Protein AF-A0AAW1MC59-F1 (afdb_monomer)

Structure (mmCIF, N/CA/C/O backbone):
data_AF-A0AAW1MC59-F1
#
_entry.id   AF-A0AAW1MC59-F1
#
loop_
_atom_site.group_PDB
_atom_site.id
_atom_site.type_symbol
_atom_site.label_atom_id
_atom_site.label_alt_id
_atom_site.label_comp_id
_atom_site.label_asym_id
_atom_site.label_entity_id
_atom_site.label_seq_id
_atom_site.pdbx_PDB_ins_code
_atom_site.Cartn_x
_atom_site.Cartn_y
_atom_site.Cartn_z
_atom_site.occupancy
_atom_site.B_iso_or_equiv
_atom_site.auth_seq_id
_atom_site.auth_comp_id
_atom_site.auth_asym_id
_atom_site.auth_atom_id
_atom_site.pdbx_PDB_model_num
ATOM 1 N N . MET A 1 1 ? 1.257 -10.366 -11.502 1.00 80.25 1 MET A N 1
ATOM 2 C CA . MET A 1 1 ? 2.140 -9.726 -12.462 1.00 80.25 1 MET A CA 1
ATOM 3 C C . MET A 1 1 ? 1.734 -10.393 -13.725 1.00 80.25 1 MET A C 1
ATOM 5 O O . MET A 1 1 ? 1.795 -11.611 -13.798 1.00 80.25 1 MET A O 1
ATOM 9 N N . VAL A 1 2 ? 1.180 -9.598 -14.614 1.00 88.25 2 VAL A N 1
ATOM 10 C CA . VAL A 1 2 ? 0.749 -10.062 -15.917 1.00 88.25 2 VAL A CA 1
ATOM 11 C C . VAL A 1 2 ? 1.957 -9.907 -16.822 1.00 88.25 2 VAL A C 1
ATOM 13 O O . VAL A 1 2 ? 2.473 -8.796 -16.957 1.00 88.25 2 VAL A O 1
ATOM 16 N N . SER A 1 3 ? 2.462 -11.018 -17.350 1.00 90.5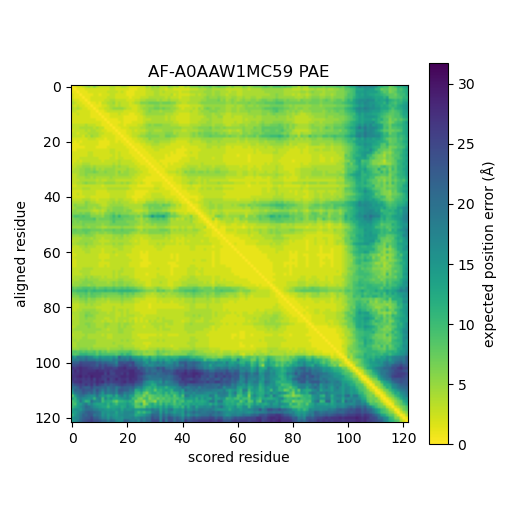6 3 SER A N 1
ATOM 17 C CA . SER A 1 3 ? 3.658 -11.022 -18.192 1.00 90.56 3 SER A CA 1
ATOM 18 C C . SER A 1 3 ? 3.458 -10.123 -19.402 1.00 90.56 3 SER A C 1
ATOM 20 O O . SER A 1 3 ? 2.443 -10.201 -20.089 1.00 90.56 3 SER A O 1
ATOM 22 N N . TYR A 1 4 ? 4.434 -9.257 -19.661 1.00 92.44 4 TYR A N 1
ATOM 23 C CA . TYR A 1 4 ? 4.409 -8.377 -20.821 1.00 92.44 4 TYR A CA 1
ATOM 24 C C . TYR A 1 4 ? 5.833 -8.021 -21.235 1.00 92.44 4 TYR A C 1
ATOM 26 O O . TYR A 1 4 ? 6.606 -7.480 -20.442 1.00 92.44 4 TYR A O 1
ATOM 34 N N . PHE A 1 5 ? 6.177 -8.308 -22.490 1.00 91.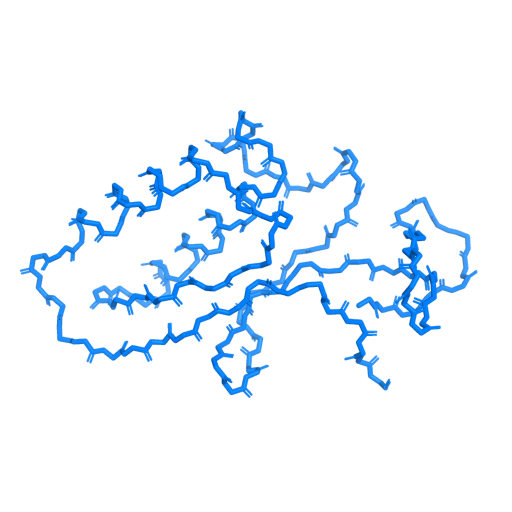62 5 PHE A N 1
ATOM 35 C CA . PHE A 1 5 ? 7.535 -8.136 -23.016 1.00 91.62 5 PHE A CA 1
ATOM 36 C C . PHE A 1 5 ? 7.680 -6.935 -23.957 1.00 91.62 5 PHE A C 1
ATOM 38 O O . PHE A 1 5 ? 8.802 -6.537 -24.267 1.00 91.62 5 PHE A O 1
ATOM 45 N N . GLY A 1 6 ? 6.571 -6.299 -24.346 1.00 94.38 6 GLY A N 1
ATOM 46 C CA . GLY A 1 6 ? 6.581 -5.117 -25.205 1.00 94.38 6 GLY A CA 1
ATOM 47 C C . GLY A 1 6 ? 7.201 -3.876 -24.550 1.00 94.38 6 GLY A C 1
ATOM 48 O O . GLY A 1 6 ? 7.612 -3.868 -23.380 1.00 94.38 6 GLY A O 1
ATOM 49 N N . ARG A 1 7 ? 7.287 -2.794 -25.326 1.00 93.00 7 ARG A N 1
ATOM 50 C CA . ARG A 1 7 ? 7.841 -1.504 -24.891 1.00 93.00 7 ARG A CA 1
ATOM 51 C C . ARG A 1 7 ? 6.713 -0.609 -24.380 1.00 93.00 7 ARG A C 1
ATOM 53 O O . ARG A 1 7 ? 6.002 -0.005 -25.168 1.00 93.00 7 ARG A O 1
ATOM 60 N N . HIS A 1 8 ? 6.539 -0.558 -23.061 1.00 90.50 8 HIS A N 1
ATOM 61 C CA . HIS A 1 8 ? 5.586 0.340 -22.406 1.00 90.50 8 HIS A CA 1
ATOM 62 C C . HIS A 1 8 ? 6.156 0.855 -21.080 1.00 90.50 8 HIS A C 1
ATOM 64 O O . HIS A 1 8 ? 6.782 0.083 -20.352 1.00 90.50 8 HIS A O 1
ATOM 70 N N . GLY A 1 9 ? 5.915 2.130 -20.753 1.00 87.81 9 GLY A N 1
ATOM 71 C CA . GLY A 1 9 ? 6.504 2.806 -19.588 1.00 87.81 9 GLY A CA 1
ATOM 72 C C . GLY A 1 9 ? 6.060 2.241 -18.235 1.00 87.81 9 GLY A C 1
ATOM 73 O O . GLY A 1 9 ? 6.879 2.072 -17.342 1.00 87.81 9 GLY A O 1
ATOM 74 N N . CYS A 1 10 ? 4.791 1.844 -18.092 1.00 87.69 10 CYS A N 1
ATOM 75 C CA . CYS A 1 10 ? 4.296 1.256 -16.836 1.00 87.69 10 CYS A CA 1
ATOM 76 C C . CYS A 1 10 ? 4.761 -0.194 -16.585 1.00 87.69 10 CYS A C 1
ATOM 78 O O . CYS A 1 10 ? 4.415 -0.771 -15.552 1.00 87.69 10 CYS A O 1
ATOM 80 N N . LYS A 1 11 ? 5.518 -0.811 -17.507 1.00 90.75 11 LYS A N 1
ATOM 81 C CA . LYS A 1 11 ? 6.066 -2.160 -17.312 1.00 90.75 11 LYS A CA 1
ATOM 82 C C . LYS A 1 11 ? 7.047 -2.145 -16.141 1.00 90.75 11 LYS A C 1
ATOM 84 O O . LYS A 1 11 ? 7.966 -1.338 -16.102 1.00 90.75 11 LYS A O 1
ATOM 89 N N . GLN A 1 12 ? 6.880 -3.080 -15.217 1.00 90.88 12 GLN A N 1
ATOM 90 C CA . GLN A 1 12 ? 7.714 -3.203 -14.030 1.00 90.88 12 GLN A CA 1
ATOM 91 C C . GLN A 1 12 ? 8.718 -4.338 -14.182 1.00 90.88 12 GLN A C 1
ATOM 93 O O . GLN A 1 12 ? 8.401 -5.385 -14.752 1.00 90.88 12 GLN A O 1
ATOM 98 N N . PHE A 1 13 ? 9.905 -4.140 -13.611 1.00 91.12 13 PHE A N 1
ATOM 99 C CA . PHE A 1 13 ? 10.856 -5.209 -13.339 1.00 91.12 13 PHE A CA 1
ATOM 100 C C . PHE A 1 13 ? 10.811 -5.559 -11.850 1.00 91.12 13 PHE A C 1
ATOM 102 O O . PHE A 1 13 ? 10.982 -4.680 -11.007 1.00 91.12 13 PHE A O 1
ATOM 109 N N . ILE A 1 14 ? 10.584 -6.829 -11.508 1.00 88.69 14 ILE A N 1
ATOM 110 C CA . ILE A 1 14 ? 10.650 -7.299 -10.118 1.00 88.69 14 ILE A CA 1
ATOM 111 C C . ILE A 1 14 ? 11.631 -8.463 -10.035 1.00 88.69 14 ILE A C 1
ATOM 113 O O . ILE A 1 14 ? 11.413 -9.534 -10.606 1.00 88.69 14 ILE A O 1
ATOM 117 N N . HIS A 1 15 ? 12.709 -8.244 -9.287 1.00 87.75 15 HIS A N 1
ATOM 118 C CA . HIS A 1 15 ? 13.689 -9.274 -8.977 1.00 87.75 15 HIS A CA 1
ATOM 119 C C . HIS A 1 15 ? 13.039 -10.427 -8.185 1.00 87.75 15 HIS A C 1
ATOM 121 O O . HIS A 1 15 ? 12.085 -10.213 -7.436 1.00 87.75 15 HIS A O 1
ATOM 127 N N . ASN A 1 16 ? 13.534 -11.656 -8.360 1.00 87.19 16 ASN A N 1
ATOM 128 C CA . ASN A 1 16 ? 13.019 -12.874 -7.709 1.00 87.19 16 ASN A CA 1
ATOM 129 C C . ASN A 1 16 ? 11.565 -13.267 -8.039 1.00 87.19 16 ASN A C 1
ATOM 131 O O . ASN A 1 16 ? 10.935 -14.014 -7.291 1.00 87.19 16 ASN A O 1
ATOM 135 N N . LYS A 1 17 ? 11.013 -12.807 -9.169 1.00 85.00 17 LYS A N 1
ATOM 136 C CA . LYS A 1 17 ? 9.771 -13.359 -9.736 1.00 85.00 17 LYS A CA 1
ATOM 137 C C . LYS A 1 17 ? 10.076 -14.303 -10.909 1.00 85.00 17 LYS A C 1
ATOM 139 O O . LYS A 1 17 ? 11.001 -13.997 -11.664 1.00 85.00 17 LYS A O 1
ATOM 144 N N . PRO A 1 18 ? 9.301 -15.397 -11.100 1.00 87.81 18 PRO A N 1
ATOM 145 C CA . PRO A 1 18 ? 9.467 -16.297 -12.249 1.00 87.81 18 PRO A CA 1
ATOM 146 C C . PRO A 1 18 ? 9.442 -15.533 -13.578 1.00 87.81 18 PRO A C 1
ATOM 148 O O . PRO A 1 18 ? 10.375 -15.617 -14.370 1.00 87.81 18 PRO A O 1
ATOM 151 N N . ASN A 1 19 ? 8.432 -14.673 -13.742 1.00 85.56 19 ASN A N 1
ATOM 152 C CA . ASN A 1 19 ? 8.377 -13.667 -14.795 1.00 85.56 19 ASN A CA 1
ATOM 153 C C . ASN A 1 19 ? 8.834 -12.326 -14.218 1.00 85.56 19 ASN A C 1
ATOM 155 O O . ASN A 1 19 ? 8.149 -11.737 -13.381 1.00 85.56 19 ASN A O 1
ATOM 159 N N . ARG A 1 20 ? 10.017 -11.862 -14.638 1.00 90.69 20 ARG A N 1
ATOM 160 C CA . ARG A 1 20 ? 10.636 -10.644 -14.087 1.00 90.69 20 ARG A CA 1
ATOM 161 C C . ARG A 1 20 ? 10.080 -9.348 -14.668 1.00 90.69 20 ARG A C 1
ATOM 163 O O . ARG A 1 20 ? 10.221 -8.318 -14.020 1.00 90.69 20 ARG A O 1
ATOM 170 N N . TYR A 1 21 ? 9.469 -9.392 -15.852 1.00 92.12 21 TYR A N 1
ATOM 171 C CA . TYR A 1 21 ? 8.925 -8.226 -16.550 1.00 92.12 21 TYR A CA 1
ATOM 172 C C . TYR A 1 21 ? 7.421 -8.365 -16.772 1.00 92.12 21 TYR A C 1
ATOM 174 O O . TYR A 1 21 ? 6.950 -9.389 -17.271 1.00 92.12 21 TYR A O 1
ATOM 182 N N . GLY A 1 22 ? 6.672 -7.313 -16.453 1.00 92.69 22 GLY A N 1
ATOM 183 C CA . GLY A 1 22 ? 5.240 -7.285 -16.717 1.00 92.69 22 GLY A CA 1
ATOM 184 C C . GLY A 1 22 ? 4.510 -6.153 -16.013 1.00 92.69 22 GLY A C 1
ATOM 185 O O . GLY A 1 22 ? 5.120 -5.270 -15.410 1.00 92.69 22 GLY A O 1
ATOM 186 N N . TYR A 1 23 ? 3.184 -6.192 -16.065 1.00 91.19 23 TYR A N 1
ATOM 187 C CA . TYR A 1 23 ? 2.332 -5.270 -15.322 1.00 91.19 23 TYR A CA 1
ATOM 188 C C . TYR A 1 23 ? 2.106 -5.787 -13.908 1.00 91.19 23 TYR A C 1
ATOM 190 O O . TYR A 1 23 ? 1.689 -6.931 -13.691 1.00 91.19 23 TYR A O 1
ATOM 198 N N . LYS A 1 24 ? 2.396 -4.944 -12.920 1.00 89.06 24 LYS A N 1
ATOM 199 C CA . LYS A 1 24 ? 2.120 -5.240 -11.516 1.00 89.06 24 LYS A CA 1
ATOM 200 C C . LYS A 1 24 ? 0.695 -4.793 -11.196 1.00 89.06 24 LYS A C 1
ATOM 202 O O . LYS A 1 24 ? 0.313 -3.677 -11.516 1.00 89.06 24 LYS A O 1
ATOM 207 N N . LEU A 1 25 ? -0.055 -5.674 -10.544 1.00 89.00 25 LEU A N 1
ATOM 208 C CA . LEU A 1 25 ? -1.393 -5.400 -10.032 1.00 89.00 25 LEU A CA 1
ATOM 209 C C . LEU A 1 25 ? -1.355 -5.591 -8.519 1.00 89.00 25 LEU A C 1
ATOM 211 O O . LEU A 1 25 ? -0.791 -6.589 -8.046 1.00 89.00 25 LEU A O 1
ATOM 215 N N . TRP A 1 26 ? -1.943 -4.661 -7.779 1.00 89.56 26 TRP A N 1
ATOM 216 C CA . TRP A 1 26 ? -2.410 -4.945 -6.432 1.00 89.56 26 TRP A CA 1
ATOM 217 C C . TRP A 1 26 ? -3.789 -5.564 -6.516 1.00 89.56 26 TRP A C 1
ATOM 219 O O . TRP A 1 26 ? -4.585 -5.235 -7.391 1.00 89.56 26 TRP A O 1
ATOM 229 N N . VAL A 1 27 ? -4.035 -6.526 -5.639 1.00 89.06 27 VAL A N 1
ATOM 230 C CA . VAL A 1 27 ? -5.231 -7.353 -5.702 1.00 89.06 27 VAL A CA 1
ATOM 231 C C . VAL A 1 27 ? -5.760 -7.524 -4.299 1.00 89.06 27 VAL A C 1
ATOM 233 O O . VAL A 1 27 ? -5.035 -8.022 -3.441 1.00 89.06 27 VAL A O 1
ATOM 236 N N . GLY A 1 28 ? -7.018 -7.147 -4.107 1.00 90.94 28 GLY A N 1
ATOM 237 C CA . GLY A 1 28 ? -7.835 -7.521 -2.968 1.00 90.94 28 GLY A CA 1
ATOM 238 C C . GLY A 1 28 ? -8.587 -8.805 -3.301 1.00 90.94 28 GLY A C 1
ATOM 239 O O . GLY A 1 28 ? -9.233 -8.924 -4.345 1.00 90.94 28 GLY A O 1
ATOM 240 N N . SER A 1 29 ? -8.448 -9.806 -2.442 1.00 87.56 29 SER A N 1
ATOM 241 C CA . SER A 1 29 ? -9.125 -11.094 -2.608 1.00 87.56 29 SER A CA 1
ATOM 242 C C . SER A 1 29 ? -9.568 -11.641 -1.270 1.00 87.56 29 SER A C 1
ATOM 244 O O . SER A 1 29 ? -9.004 -11.256 -0.248 1.00 87.56 29 SER A O 1
ATOM 246 N N . ASN A 1 30 ? -10.566 -12.521 -1.266 1.00 86.31 30 ASN A N 1
ATOM 247 C CA . ASN A 1 30 ? -10.967 -13.251 -0.066 1.00 86.31 30 ASN A CA 1
ATOM 248 C C . ASN A 1 30 ? -10.051 -14.467 0.193 1.00 86.31 30 ASN A C 1
ATOM 250 O O . ASN A 1 30 ? -9.178 -14.802 -0.609 1.00 86.31 30 ASN A O 1
ATOM 254 N N . ARG A 1 31 ? -10.288 -15.175 1.302 1.00 83.44 31 ARG A N 1
ATOM 255 C CA . ARG A 1 31 ? -9.503 -16.351 1.717 1.00 83.44 31 ARG A CA 1
ATOM 256 C C . ARG A 1 31 ? -9.427 -17.465 0.675 1.00 83.44 31 ARG A C 1
ATOM 258 O O . ARG A 1 31 ? -8.430 -18.174 0.633 1.00 83.44 31 ARG A O 1
ATOM 265 N N . VAL A 1 32 ? -10.478 -17.639 -0.127 1.00 85.56 32 VAL A N 1
ATOM 266 C CA . VAL A 1 32 ? -10.544 -18.683 -1.165 1.00 85.56 32 VAL A CA 1
ATOM 267 C C . VAL A 1 32 ? -9.939 -18.225 -2.496 1.00 85.56 32 VAL A C 1
ATOM 269 O O . VAL A 1 32 ? -9.975 -18.964 -3.471 1.00 85.56 32 VAL A O 1
ATOM 272 N N . GLY A 1 33 ? -9.365 -17.018 -2.546 1.00 79.81 33 GLY A N 1
ATOM 273 C CA . GLY A 1 33 ? -8.694 -16.476 -3.725 1.00 79.81 33 GLY A CA 1
ATOM 274 C C . GLY A 1 33 ? -9.611 -15.741 -4.703 1.00 79.81 33 GLY A C 1
ATOM 275 O O . GLY A 1 33 ? -9.134 -15.306 -5.748 1.00 79.81 33 GLY A O 1
ATOM 276 N N . TYR A 1 34 ? -10.895 -15.546 -4.378 1.00 86.19 34 TYR A N 1
ATOM 277 C CA . TYR A 1 34 ? -11.797 -14.757 -5.217 1.00 86.19 34 TYR A CA 1
ATOM 278 C C . TYR A 1 34 ? -11.400 -13.282 -5.167 1.00 86.19 34 TYR A C 1
ATOM 280 O O . TYR A 1 34 ? -11.431 -12.655 -4.103 1.00 86.19 34 TYR A O 1
ATOM 288 N N . ILE A 1 35 ? -11.033 -12.739 -6.326 1.00 87.62 35 ILE A N 1
ATOM 289 C CA . ILE A 1 35 ? -10.626 -11.346 -6.491 1.00 87.62 35 ILE A CA 1
ATOM 290 C C . ILE A 1 35 ? -11.873 -10.464 -6.493 1.00 87.62 35 ILE A C 1
ATOM 292 O O . ILE A 1 35 ? -12.775 -10.641 -7.308 1.00 87.62 35 ILE A O 1
ATOM 296 N N . ASN A 1 36 ? -11.927 -9.500 -5.581 1.00 87.75 36 ASN A N 1
ATOM 297 C CA . ASN A 1 36 ? -13.046 -8.566 -5.449 1.00 87.75 36 ASN A CA 1
ATOM 298 C C . ASN A 1 36 ? -12.629 -7.095 -5.603 1.00 87.75 36 ASN A C 1
ATOM 300 O O . ASN A 1 36 ? -13.510 -6.231 -5.595 1.00 87.75 36 ASN A O 1
ATOM 304 N N . TRP A 1 37 ? -11.329 -6.831 -5.747 1.00 90.38 37 TRP A N 1
ATOM 305 C CA . TRP A 1 37 ? -10.746 -5.521 -6.012 1.00 90.38 37 TRP A CA 1
ATOM 306 C C . TRP A 1 37 ? -9.377 -5.673 -6.686 1.00 90.38 37 TRP A C 1
ATOM 308 O O . TRP A 1 37 ? -8.632 -6.610 -6.387 1.00 90.38 37 TRP A O 1
ATOM 318 N N . LEU A 1 38 ? -9.037 -4.761 -7.592 1.00 89.44 38 LEU A N 1
ATOM 319 C CA . LEU A 1 38 ? -7.743 -4.724 -8.268 1.00 89.44 38 LEU A CA 1
ATOM 320 C C . LEU A 1 38 ? -7.365 -3.280 -8.588 1.00 89.44 38 LEU A C 1
ATOM 322 O O . LEU A 1 38 ? -8.237 -2.498 -8.951 1.00 89.44 38 LEU A O 1
ATOM 326 N N . GLU A 1 39 ? -6.076 -2.970 -8.505 1.00 88.75 39 GLU A N 1
ATOM 327 C CA . GLU A 1 39 ? -5.530 -1.658 -8.857 1.00 88.75 39 GLU A CA 1
ATOM 328 C C . GLU A 1 39 ? -4.184 -1.831 -9.589 1.00 88.75 39 GLU A C 1
ATOM 330 O O . GLU A 1 39 ? -3.252 -2.448 -9.044 1.00 88.75 39 GLU A O 1
ATOM 335 N N . PRO A 1 40 ? -4.062 -1.370 -10.848 1.00 89.69 40 PRO A N 1
ATOM 336 C CA . PRO A 1 40 ? -2.800 -1.382 -11.575 1.00 89.69 40 PRO A CA 1
ATOM 337 C C . PRO A 1 40 ? -1.737 -0.474 -10.950 1.00 89.69 40 PRO A C 1
ATOM 339 O O . PRO A 1 40 ? -1.921 0.721 -10.770 1.00 89.69 40 PRO A O 1
ATOM 342 N N . TYR A 1 41 ? -0.543 -1.018 -10.719 1.00 88.88 41 TYR A N 1
ATOM 343 C CA . TYR 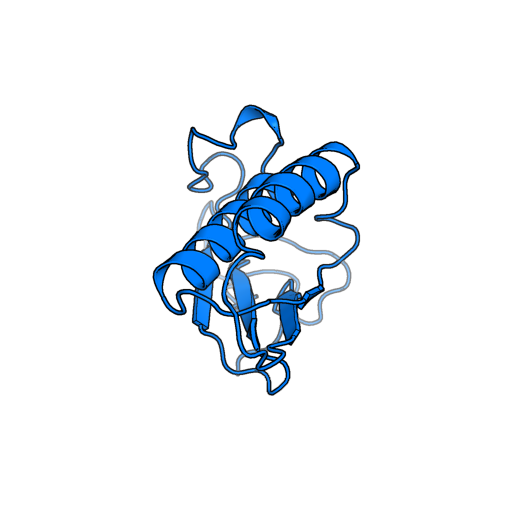A 1 41 ? 0.582 -0.195 -10.287 1.00 88.88 41 TYR A CA 1
ATOM 344 C C . TYR A 1 41 ? 1.235 0.498 -11.485 1.00 88.88 41 TYR A C 1
ATOM 346 O O . TYR A 1 41 ? 1.772 -0.168 -12.376 1.00 88.88 41 TYR A O 1
ATOM 354 N N . GLN A 1 42 ? 1.249 1.831 -11.470 1.00 89.06 42 GLN A N 1
ATOM 355 C CA . GLN A 1 42 ? 1.780 2.667 -12.553 1.00 89.06 42 GLN A CA 1
ATOM 356 C C . GLN A 1 42 ? 3.005 3.494 -12.127 1.00 89.06 42 GLN A C 1
ATOM 358 O O . GLN A 1 42 ? 3.358 4.471 -12.782 1.00 89.06 42 GLN A O 1
ATOM 363 N N . GLY A 1 43 ? 3.694 3.102 -11.050 1.00 85.00 43 GLY A N 1
ATOM 364 C CA . GLY A 1 43 ? 4.839 3.860 -10.539 1.00 85.00 43 GLY A CA 1
ATOM 365 C C . GLY A 1 43 ? 4.385 5.136 -9.831 1.00 85.00 43 GLY A C 1
ATOM 366 O O . GLY A 1 43 ? 3.495 5.078 -8.983 1.00 85.00 43 GLY A O 1
ATOM 367 N N . SER A 1 44 ? 4.983 6.275 -10.178 1.00 82.50 44 SER A N 1
ATOM 368 C CA . SER A 1 44 ? 4.604 7.595 -9.649 1.00 82.50 44 SER A CA 1
ATOM 369 C C . SER A 1 44 ? 3.214 8.052 -10.092 1.00 82.50 44 SER A C 1
ATOM 371 O O . SER A 1 44 ? 2.593 8.844 -9.399 1.00 82.50 44 SER A O 1
ATOM 373 N N . SER A 1 45 ? 2.715 7.535 -11.215 1.00 86.25 45 SER A N 1
ATOM 374 C CA . SER A 1 45 ? 1.376 7.829 -11.741 1.00 86.25 45 SER A CA 1
ATOM 375 C C . SER A 1 45 ? 0.325 6.825 -11.278 1.00 86.25 45 SER A C 1
ATOM 377 O O . SER A 1 45 ? -0.725 6.719 -11.902 1.00 86.25 45 SER A O 1
ATOM 379 N N . THR A 1 46 ? 0.619 6.032 -10.244 1.00 85.31 46 THR A N 1
ATOM 380 C CA . THR A 1 46 ? -0.392 5.139 -9.672 1.00 85.31 46 THR A CA 1
ATOM 381 C C . THR A 1 46 ? -1.554 5.986 -9.177 1.00 85.31 46 THR A C 1
ATOM 383 O O . THR A 1 46 ? -1.332 6.950 -8.446 1.00 85.31 46 THR A O 1
ATOM 386 N N . ASN A 1 47 ? -2.769 5.620 -9.580 1.00 85.62 47 ASN A N 1
ATOM 387 C CA . ASN A 1 47 ? -3.975 6.259 -9.094 1.00 85.62 47 ASN A CA 1
ATOM 388 C C . ASN A 1 47 ? -4.119 5.972 -7.596 1.00 85.62 47 ASN A C 1
ATOM 390 O O . ASN A 1 47 ? -4.402 4.847 -7.196 1.00 85.62 47 ASN A O 1
ATOM 394 N N . ILE A 1 48 ? -3.821 6.979 -6.783 1.00 80.75 48 ILE A N 1
ATOM 395 C CA . ILE A 1 48 ? -3.898 6.921 -5.330 1.00 80.75 48 ILE A CA 1
ATOM 396 C C . ILE A 1 48 ? -4.916 7.968 -4.914 1.00 80.75 48 ILE A C 1
ATOM 398 O O . ILE A 1 48 ? -4.850 9.115 -5.353 1.00 80.75 48 ILE A O 1
ATOM 402 N N . SER A 1 49 ? -5.833 7.581 -4.041 1.00 83.25 49 SER A N 1
ATOM 403 C CA . SER A 1 49 ? -6.785 8.474 -3.409 1.00 83.25 49 SER A CA 1
ATOM 404 C C . SER A 1 49 ? -6.046 9.622 -2.735 1.00 83.25 49 SER A C 1
ATOM 406 O O . SER A 1 49 ? -5.207 9.411 -1.854 1.00 83.25 49 SER A O 1
ATOM 408 N N . GLU A 1 50 ? -6.408 10.852 -3.100 1.00 86.94 50 GLU A N 1
ATOM 409 C CA . GLU A 1 50 ? -5.880 12.068 -2.474 1.00 86.94 50 GLU A CA 1
ATOM 410 C C . GLU A 1 50 ? -6.043 12.036 -0.949 1.00 86.94 50 GLU A C 1
ATOM 412 O O . GLU A 1 50 ? -5.179 12.528 -0.227 1.00 86.94 50 GLU A O 1
ATOM 417 N N . THR A 1 51 ? -7.093 11.360 -0.460 1.00 89.69 51 THR A N 1
ATOM 418 C CA . THR A 1 51 ? -7.387 11.178 0.971 1.00 89.69 51 THR A CA 1
ATOM 419 C C . THR A 1 51 ? -6.281 10.447 1.738 1.00 89.69 51 THR A C 1
ATOM 421 O O . THR A 1 51 ? -6.184 10.623 2.949 1.00 89.69 51 THR A O 1
ATOM 424 N N . TYR A 1 52 ? -5.485 9.610 1.067 1.00 90.19 52 TYR A N 1
ATOM 425 C CA . TYR A 1 52 ? -4.449 8.772 1.688 1.00 90.19 52 TYR A CA 1
ATOM 426 C C . TYR A 1 52 ? -3.052 9.023 1.113 1.00 90.19 52 TYR A C 1
ATOM 428 O O . TYR A 1 52 ? -2.118 8.262 1.378 1.00 90.19 52 TYR A O 1
ATOM 436 N N . SER A 1 53 ? -2.914 10.063 0.290 1.00 85.94 53 SER A N 1
ATOM 437 C CA . SER A 1 53 ? -1.677 10.396 -0.418 1.00 85.94 53 SER A CA 1
ATOM 438 C C . SER A 1 53 ? -0.495 10.655 0.528 1.00 85.94 53 SER A C 1
ATOM 440 O O . SER A 1 53 ? 0.646 10.332 0.193 1.00 85.94 53 SER A O 1
ATOM 442 N N . ASP A 1 54 ? -0.771 11.146 1.736 1.00 90.88 54 ASP A N 1
ATOM 443 C CA . ASP A 1 54 ? 0.183 11.440 2.807 1.00 90.88 54 ASP A CA 1
ATOM 444 C C . ASP A 1 54 ? 0.807 10.186 3.443 1.00 90.88 54 ASP A C 1
ATOM 446 O O . ASP A 1 54 ? 1.947 10.220 3.904 1.00 90.88 54 ASP A O 1
ATOM 450 N N . LEU A 1 55 ? 0.100 9.053 3.420 1.00 89.50 55 LEU A N 1
ATOM 451 C CA . LEU A 1 55 ? 0.554 7.786 4.010 1.00 89.50 55 LEU A CA 1
ATOM 452 C C . LEU A 1 55 ? 1.432 6.961 3.057 1.00 89.50 55 LEU A C 1
ATOM 454 O O . LEU A 1 55 ? 1.961 5.904 3.422 1.00 89.50 55 LEU A O 1
ATOM 458 N N . GLY A 1 56 ? 1.587 7.440 1.825 1.00 88.81 56 GLY A N 1
ATOM 459 C CA . GLY A 1 56 ? 2.308 6.765 0.766 1.00 88.81 56 GLY A CA 1
ATOM 460 C C . GLY A 1 56 ? 1.514 5.636 0.110 1.00 88.81 56 GLY A C 1
ATOM 461 O O . GLY A 1 56 ? 0.490 5.145 0.587 1.00 88.81 56 GLY A O 1
ATOM 462 N N . VAL A 1 57 ? 2.046 5.195 -1.028 1.00 87.62 57 VAL A N 1
ATOM 463 C CA . VAL A 1 57 ? 1.365 4.297 -1.965 1.00 87.62 57 VAL A CA 1
ATOM 464 C C . VAL A 1 57 ? 0.893 2.989 -1.317 1.00 87.62 57 VAL A C 1
ATOM 466 O O . VAL A 1 57 ? -0.215 2.533 -1.571 1.00 87.62 57 VAL A O 1
ATOM 469 N N . GLY A 1 58 ? 1.731 2.362 -0.486 1.00 85.88 58 GLY A N 1
ATOM 470 C CA . GLY A 1 58 ? 1.401 1.075 0.130 1.00 85.88 58 GLY A CA 1
ATOM 471 C C . GLY A 1 58 ? 0.194 1.162 1.066 1.00 85.88 58 GLY A C 1
ATOM 472 O O . GLY A 1 58 ? -0.733 0.364 0.949 1.00 85.88 58 GLY A O 1
ATOM 473 N N . ALA A 1 59 ? 0.186 2.149 1.960 1.00 90.00 59 ALA A N 1
ATOM 474 C CA . ALA A 1 59 ? -0.896 2.334 2.919 1.00 90.00 59 ALA A CA 1
ATOM 475 C C . ALA A 1 59 ? -2.201 2.754 2.230 1.00 90.00 59 ALA A C 1
ATOM 477 O O . ALA A 1 59 ? -3.261 2.208 2.540 1.00 90.00 59 ALA A O 1
ATOM 478 N N . ALA A 1 60 ? -2.118 3.658 1.252 1.00 91.38 60 ALA A N 1
ATOM 479 C CA . ALA A 1 60 ? -3.285 4.149 0.531 1.00 91.38 60 ALA A CA 1
ATOM 480 C C . ALA A 1 60 ? -4.071 3.030 -0.168 1.00 91.38 60 ALA A C 1
ATOM 482 O O . ALA A 1 60 ? -5.285 2.939 -0.020 1.00 91.38 60 ALA A O 1
ATOM 483 N N . VAL A 1 61 ? -3.367 2.106 -0.822 1.00 90.31 61 VAL A N 1
ATOM 484 C CA . VAL A 1 61 ? -3.943 0.919 -1.482 1.00 90.31 61 VAL A CA 1
ATOM 485 C C . VAL A 1 61 ? -4.720 0.042 -0.504 1.00 90.31 61 VAL A C 1
ATOM 487 O O . VAL A 1 61 ? -5.796 -0.461 -0.826 1.00 90.31 61 VAL A O 1
ATOM 490 N N . VAL A 1 62 ? -4.187 -0.159 0.705 1.00 91.56 62 VAL A N 1
ATOM 491 C CA . VAL A 1 62 ? -4.869 -0.955 1.735 1.00 91.56 62 VAL A CA 1
ATOM 492 C C . VAL A 1 62 ? -6.125 -0.238 2.229 1.00 91.56 62 VAL A C 1
ATOM 494 O O . VAL A 1 62 ? -7.163 -0.880 2.399 1.00 91.56 62 VAL A O 1
ATOM 497 N N . LEU A 1 63 ? -6.052 1.077 2.439 1.00 92.31 63 LEU A N 1
ATOM 498 C CA . LEU A 1 63 ? -7.175 1.878 2.926 1.00 92.31 63 LEU A CA 1
ATOM 499 C C . L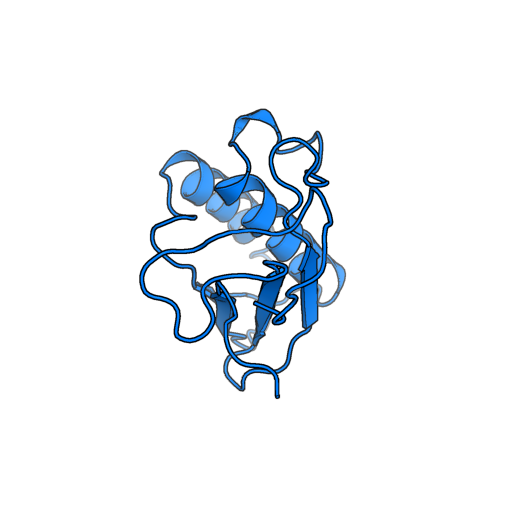EU A 1 63 ? -8.293 2.012 1.886 1.00 92.31 63 LEU A C 1
ATOM 501 O O . LEU A 1 63 ? -9.460 1.837 2.233 1.00 92.31 63 LEU A O 1
ATOM 505 N N . GLU A 1 64 ? -7.961 2.210 0.613 1.00 91.69 64 GLU A N 1
ATOM 506 C CA . GLU A 1 64 ? -8.930 2.186 -0.488 1.00 91.69 64 GLU A CA 1
ATOM 507 C C . GLU A 1 64 ? -9.632 0.839 -0.599 1.00 91.69 64 GLU A C 1
ATOM 509 O O . GLU A 1 64 ? -10.853 0.756 -0.766 1.00 91.69 64 GLU A O 1
ATOM 514 N N . TYR A 1 65 ? -8.875 -0.247 -0.470 1.00 91.25 65 TYR A N 1
ATOM 515 C CA . TYR A 1 65 ? -9.482 -1.560 -0.471 1.00 91.25 65 TYR A CA 1
ATOM 516 C C . TYR A 1 65 ? -10.402 -1.750 0.744 1.00 91.25 65 TYR A C 1
ATOM 518 O O . TYR A 1 65 ? -11.524 -2.245 0.602 1.00 91.25 65 TYR A O 1
ATOM 526 N N . ALA A 1 66 ? -9.990 -1.286 1.927 1.00 91.00 66 ALA A N 1
ATOM 527 C CA . ALA A 1 66 ? -10.834 -1.286 3.116 1.00 91.00 66 ALA A CA 1
ATOM 528 C C . ALA A 1 66 ? -12.125 -0.474 2.904 1.00 91.00 66 ALA A C 1
ATOM 530 O O . ALA A 1 66 ? -13.194 -0.921 3.326 1.00 91.00 66 ALA A O 1
ATOM 531 N N . ASP A 1 67 ? -12.067 0.660 2.199 1.00 90.81 67 ASP A N 1
ATOM 532 C CA . ASP A 1 67 ? -13.243 1.434 1.786 1.00 90.81 67 ASP A CA 1
ATOM 533 C C . ASP A 1 67 ? -14.180 0.639 0.883 1.00 90.81 67 ASP A C 1
ATOM 535 O O . ASP A 1 67 ? -15.397 0.646 1.088 1.00 90.81 67 ASP A O 1
ATOM 539 N N . VAL A 1 68 ? -13.631 -0.072 -0.102 1.00 90.75 68 VAL A N 1
ATOM 540 C CA . VAL A 1 68 ? -14.408 -0.938 -0.996 1.00 90.75 68 VAL A CA 1
ATOM 541 C C . VAL A 1 68 ? -15.128 -2.029 -0.213 1.00 90.75 68 VAL A C 1
ATOM 543 O O . VAL A 1 68 ? -16.334 -2.210 -0.411 1.00 90.75 68 VAL A O 1
ATOM 546 N N . LEU A 1 69 ? -14.439 -2.703 0.714 1.00 89.19 69 LEU A N 1
ATOM 547 C CA . LEU A 1 69 ? -15.061 -3.705 1.583 1.00 89.19 69 LEU A CA 1
ATOM 548 C C . LEU A 1 69 ? -16.194 -3.087 2.407 1.00 89.19 69 LEU A C 1
ATOM 550 O O . LEU A 1 69 ? -17.320 -3.586 2.423 1.00 89.19 69 LEU A O 1
ATOM 554 N N . CYS A 1 70 ? -15.899 -1.953 3.037 1.00 87.44 70 CYS A N 1
ATOM 555 C CA . CYS A 1 70 ? -16.802 -1.222 3.909 1.00 87.44 70 CYS A CA 1
ATOM 556 C C . CYS A 1 70 ? -18.067 -0.715 3.207 1.00 87.44 70 CYS A C 1
ATOM 558 O O . CYS A 1 70 ? -19.117 -0.630 3.850 1.00 87.44 70 CYS A O 1
ATOM 560 N N . ARG A 1 71 ? -17.959 -0.342 1.928 1.00 88.50 71 ARG A N 1
ATOM 561 C CA . ARG A 1 71 ? -19.066 0.138 1.094 1.00 88.50 71 ARG A CA 1
ATOM 562 C C . ARG A 1 71 ? -19.918 -1.012 0.574 1.00 88.50 71 ARG A C 1
ATOM 564 O O . ARG A 1 71 ? -21.142 -0.916 0.589 1.00 88.50 71 ARG A O 1
ATOM 571 N N . ARG A 1 72 ? -19.274 -2.089 0.113 1.00 89.06 72 ARG A N 1
ATOM 572 C CA . ARG A 1 72 ? -19.952 -3.220 -0.534 1.00 89.06 72 ARG A CA 1
ATOM 573 C C . ARG A 1 72 ? -20.646 -4.145 0.462 1.00 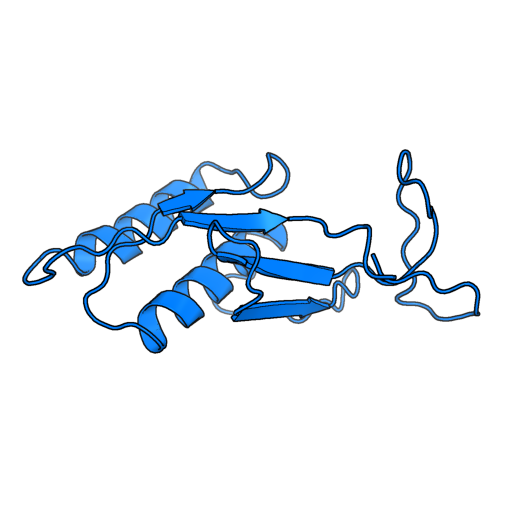89.06 72 ARG A C 1
ATOM 575 O O . ARG A 1 72 ? -21.706 -4.681 0.160 1.00 89.06 72 ARG A O 1
ATOM 582 N N . TRP A 1 73 ? -20.068 -4.312 1.644 1.00 86.62 73 TRP A N 1
ATOM 583 C CA . TRP A 1 73 ? -20.570 -5.204 2.684 1.00 86.62 73 TRP A CA 1
ATOM 584 C C . TRP A 1 73 ? -20.685 -4.438 3.997 1.00 86.62 73 TRP A C 1
ATOM 586 O O . TRP A 1 73 ? -19.831 -4.499 4.885 1.00 86.62 73 TRP A O 1
ATOM 596 N N . GLN A 1 74 ? -21.766 -3.674 4.089 1.00 81.31 74 GLN A N 1
ATOM 597 C CA . GLN A 1 74 ? -22.083 -2.880 5.267 1.00 81.31 74 GLN A CA 1
ATOM 598 C C . GLN A 1 74 ? -22.297 -3.796 6.481 1.00 81.31 74 GLN A C 1
ATOM 600 O O . GLN A 1 74 ? -22.788 -4.918 6.350 1.00 81.31 74 GLN A O 1
ATOM 605 N N . ASN A 1 75 ? -21.919 -3.318 7.669 1.00 76.69 75 ASN A N 1
ATOM 606 C CA . ASN A 1 75 ? -22.078 -4.037 8.941 1.00 76.69 75 ASN A CA 1
ATOM 607 C C . ASN A 1 75 ? -21.385 -5.412 8.994 1.00 76.69 75 ASN A C 1
ATOM 609 O O . ASN A 1 75 ? -21.806 -6.296 9.740 1.00 76.69 75 ASN A O 1
ATOM 613 N N . LYS A 1 76 ? -20.323 -5.614 8.207 1.00 79.81 76 LYS A N 1
ATOM 614 C CA . LYS A 1 76 ? -19.449 -6.787 8.304 1.00 79.81 76 LYS A CA 1
ATOM 615 C C . LYS A 1 76 ? -18.098 -6.411 8.893 1.00 79.81 76 LYS A C 1
ATOM 617 O O . LYS A 1 76 ? -17.595 -5.310 8.677 1.00 79.81 76 LYS A O 1
ATOM 622 N N . LYS A 1 77 ? -17.535 -7.354 9.648 1.00 78.94 77 LYS A N 1
ATOM 623 C CA . LYS A 1 77 ? -16.184 -7.271 10.202 1.00 78.94 77 LYS A CA 1
ATOM 624 C C . LYS A 1 77 ? -15.219 -7.953 9.238 1.00 78.94 77 LYS A C 1
ATOM 626 O O . LYS A 1 77 ? -15.529 -9.014 8.694 1.00 78.94 77 LYS A O 1
ATOM 631 N N . PHE A 1 78 ? -14.065 -7.336 9.024 1.00 82.12 78 PHE A N 1
ATOM 632 C CA . PHE A 1 78 ? -13.048 -7.836 8.106 1.00 82.12 78 PHE A CA 1
ATOM 633 C C . PHE A 1 78 ? -11.730 -8.004 8.834 1.00 82.12 78 PHE A C 1
ATOM 635 O O . PHE A 1 78 ? -11.323 -7.128 9.589 1.00 82.12 78 PHE A O 1
ATOM 642 N N . HIS A 1 79 ? -11.041 -9.099 8.531 1.00 83.00 79 HIS A N 1
ATOM 643 C CA . HIS A 1 79 ? -9.639 -9.262 8.882 1.00 83.00 79 HIS A CA 1
ATOM 644 C C . HIS A 1 79 ? -8.814 -9.046 7.618 1.00 83.00 79 HIS A C 1
ATOM 646 O O . HIS A 1 79 ? -8.935 -9.793 6.640 1.00 83.00 79 HIS A O 1
ATOM 652 N N . LEU A 1 80 ? -8.010 -7.986 7.624 1.00 86.62 80 LEU A N 1
ATOM 653 C CA . LEU A 1 80 ? -7.108 -7.659 6.530 1.00 86.62 80 LEU A CA 1
ATOM 654 C C . LEU A 1 80 ? -5.737 -8.270 6.797 1.00 86.62 80 LEU A C 1
ATOM 656 O O . LEU A 1 80 ? -5.167 -8.098 7.868 1.00 86.62 80 LEU A O 1
ATOM 660 N N . PHE A 1 81 ? -5.212 -8.958 5.792 1.00 86.50 81 PHE A N 1
ATOM 661 C CA . PHE A 1 81 ? -3.868 -9.508 5.772 1.00 86.50 81 PHE A CA 1
ATOM 662 C C . PHE A 1 81 ? -3.133 -8.887 4.590 1.00 86.50 81 PHE A C 1
ATOM 664 O O . PHE A 1 81 ? -3.653 -8.810 3.477 1.00 86.50 81 PHE A O 1
ATOM 671 N N . PHE A 1 82 ? -1.911 -8.439 4.799 1.00 86.94 82 PHE A N 1
ATOM 672 C CA . PHE A 1 82 ? -1.102 -7.843 3.746 1.00 86.94 82 PHE A CA 1
ATOM 673 C C . PHE A 1 82 ? 0.372 -8.105 4.030 1.00 86.94 82 PHE A C 1
ATOM 675 O O . PHE A 1 82 ? 0.750 -8.453 5.148 1.00 86.94 82 PHE A O 1
ATOM 682 N N . ASP A 1 83 ? 1.186 -8.042 2.980 1.00 85.38 83 ASP A N 1
ATOM 683 C CA . ASP A 1 83 ? 2.623 -8.260 3.103 1.00 85.38 83 ASP A CA 1
ATOM 684 C C . ASP A 1 83 ? 3.319 -7.078 3.810 1.00 85.38 83 ASP A C 1
ATOM 686 O O . ASP A 1 83 ? 2.763 -5.986 3.951 1.00 85.38 83 ASP A O 1
ATOM 690 N N . ASN A 1 84 ? 4.574 -7.291 4.210 1.00 85.81 84 ASN A N 1
ATOM 691 C CA . ASN A 1 84 ? 5.374 -6.277 4.897 1.00 85.81 84 ASN A CA 1
ATOM 692 C C . ASN A 1 84 ? 5.599 -4.994 4.075 1.00 85.81 84 ASN A C 1
ATOM 694 O O . ASN A 1 84 ? 5.956 -3.981 4.661 1.00 85.81 84 ASN A O 1
ATOM 698 N N . LEU A 1 85 ? 5.417 -5.003 2.744 1.00 83.44 85 LEU A N 1
ATOM 699 C CA . LEU A 1 85 ? 5.517 -3.780 1.932 1.00 83.44 85 LEU A CA 1
ATOM 700 C C . LEU A 1 85 ? 4.434 -2.774 2.319 1.00 83.44 85 LEU A C 1
ATOM 702 O O . LEU A 1 85 ? 4.647 -1.573 2.182 1.00 83.44 85 LEU A O 1
ATOM 706 N N . PHE A 1 86 ? 3.263 -3.265 2.713 1.00 84.38 86 PHE A N 1
ATOM 707 C CA . PHE A 1 86 ? 2.119 -2.420 3.022 1.00 84.38 86 PHE A CA 1
ATOM 708 C C . PHE A 1 86 ? 2.078 -2.017 4.498 1.00 84.38 86 PHE A C 1
ATOM 710 O O . PHE A 1 86 ? 1.385 -1.069 4.840 1.00 84.38 86 PHE A O 1
ATOM 717 N N . THR A 1 87 ? 2.806 -2.709 5.374 1.00 85.25 87 THR A N 1
ATOM 718 C CA . THR A 1 87 ? 2.694 -2.530 6.825 1.00 85.25 87 THR A CA 1
ATOM 719 C C . THR A 1 87 ? 3.457 -1.303 7.324 1.00 85.25 87 THR A C 1
ATOM 721 O O . THR A 1 87 ? 4.672 -1.204 7.167 1.00 85.25 87 THR A O 1
ATOM 724 N N . SER A 1 88 ? 2.752 -0.401 8.008 1.00 89.81 88 SER A N 1
ATOM 725 C CA . SER A 1 88 ? 3.323 0.730 8.749 1.00 89.81 88 SER A CA 1
ATOM 726 C C . SER A 1 88 ? 2.464 1.051 9.979 1.00 89.81 88 SER A C 1
ATOM 728 O O . SER A 1 88 ? 1.284 0.704 10.010 1.00 89.81 88 SER A O 1
ATOM 730 N N . VAL A 1 89 ? 3.032 1.711 10.995 1.00 93.25 89 VAL A N 1
ATOM 731 C CA . VAL A 1 89 ? 2.275 2.113 12.201 1.00 93.25 89 VAL A CA 1
ATOM 732 C C . VAL A 1 89 ? 1.094 3.039 11.858 1.00 93.25 89 VAL A C 1
ATOM 734 O O . VAL A 1 89 ? -0.024 2.692 12.245 1.00 93.25 89 VAL A O 1
ATOM 737 N N . PRO A 1 90 ? 1.265 4.108 11.047 1.00 93.38 90 PRO A N 1
ATOM 738 C CA . PRO A 1 90 ? 0.15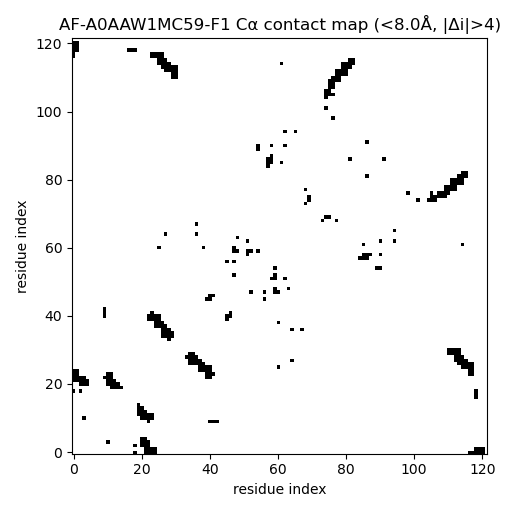2 4.993 10.683 1.00 93.38 90 PRO A CA 1
ATOM 739 C C . PRO A 1 90 ? -0.996 4.273 9.964 1.00 93.38 90 PRO A C 1
ATOM 741 O O . PRO A 1 90 ? -2.166 4.596 10.161 1.00 93.38 90 PRO A O 1
ATOM 744 N N . LEU A 1 91 ? -0.686 3.256 9.148 1.00 91.25 91 LEU A N 1
ATOM 745 C CA . LEU A 1 91 ? -1.715 2.447 8.494 1.00 91.25 91 LEU A CA 1
ATOM 746 C C . LEU A 1 91 ? -2.576 1.699 9.520 1.00 91.25 91 LEU A C 1
ATOM 748 O O . LEU A 1 91 ? -3.799 1.652 9.380 1.00 91.25 91 LEU A O 1
ATOM 752 N N . ILE A 1 92 ? -1.950 1.093 10.530 1.00 91.38 92 ILE A N 1
ATOM 753 C CA . ILE A 1 92 ? -2.664 0.309 11.545 1.00 91.38 92 ILE A CA 1
ATOM 754 C C . ILE A 1 92 ? -3.566 1.208 12.392 1.00 91.38 92 ILE A C 1
ATOM 756 O O . ILE A 1 92 ? -4.717 0.843 12.629 1.00 91.38 92 ILE A O 1
ATOM 760 N N . GLU A 1 93 ? -3.089 2.390 12.786 1.00 92.06 93 GLU A N 1
ATOM 761 C CA . GLU A 1 93 ? -3.896 3.385 13.504 1.00 92.06 93 GLU A CA 1
ATOM 762 C C . GLU A 1 93 ? -5.137 3.767 12.691 1.00 92.06 93 GLU A C 1
ATOM 764 O O . GLU A 1 93 ? -6.268 3.648 13.171 1.00 92.06 93 GLU A O 1
ATOM 769 N N . ARG A 1 94 ? -4.943 4.097 11.409 1.00 90.25 94 ARG A N 1
ATOM 770 C CA . ARG A 1 94 ? -6.035 4.496 10.518 1.00 90.25 94 ARG A CA 1
ATOM 771 C C . ARG A 1 94 ? -7.049 3.380 10.284 1.00 90.25 94 ARG A C 1
ATOM 773 O O . ARG A 1 94 ? -8.251 3.637 10.248 1.00 90.25 94 ARG A O 1
ATOM 780 N N . LEU A 1 95 ? -6.588 2.138 10.129 1.00 89.25 95 LEU A N 1
ATOM 781 C CA . LEU A 1 95 ? -7.463 0.971 10.004 1.00 89.25 95 LEU A CA 1
ATOM 782 C C . LEU A 1 95 ? -8.255 0.717 11.290 1.00 89.25 95 LEU A C 1
ATOM 784 O O . LEU A 1 95 ? -9.446 0.412 11.210 1.00 89.25 95 LEU A O 1
ATOM 788 N N . SER A 1 96 ? -7.615 0.874 12.451 1.00 86.69 96 SER A N 1
ATOM 789 C CA . SER A 1 96 ? -8.253 0.700 13.755 1.00 86.69 96 SER A CA 1
ATOM 790 C C . SER A 1 96 ? -9.420 1.670 13.923 1.00 86.69 96 SER A C 1
ATOM 792 O O . SER A 1 96 ? -10.550 1.224 14.098 1.00 86.69 96 SER A O 1
ATOM 794 N N . GLU A 1 97 ? -9.208 2.976 13.728 1.00 84.94 97 GLU A N 1
ATOM 795 C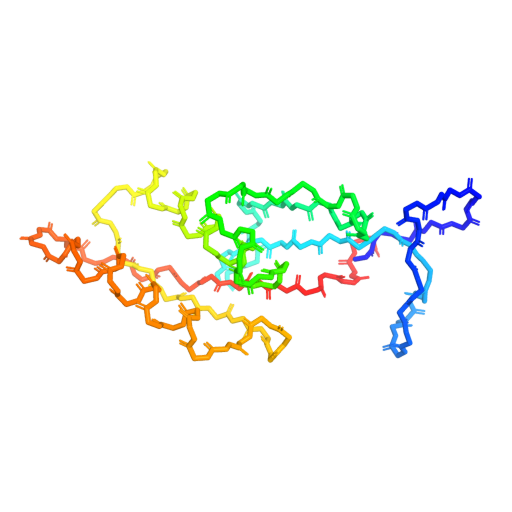 CA . GLU A 1 97 ? -10.271 3.998 13.786 1.00 84.94 97 GLU A CA 1
ATOM 796 C C . GLU A 1 97 ? -11.468 3.655 12.881 1.00 84.94 97 GLU A C 1
ATOM 798 O O . GLU A 1 97 ? -12.646 3.761 13.252 1.00 84.94 97 GLU A O 1
ATOM 803 N N . LYS A 1 98 ? -11.161 3.204 11.663 1.00 78.62 98 LYS A N 1
ATOM 804 C CA . LYS A 1 98 ? -12.153 2.896 10.632 1.00 78.62 98 LYS A CA 1
ATOM 805 C C . LYS A 1 98 ? -12.982 1.659 10.954 1.00 78.62 98 LYS A C 1
ATOM 807 O O . LYS A 1 98 ? -14.156 1.601 10.590 1.00 78.62 98 LYS A O 1
ATOM 812 N N . MET A 1 99 ? -12.378 0.667 11.602 1.00 70.88 99 MET A N 1
ATOM 813 C CA . MET A 1 99 ? -13.047 -0.581 11.958 1.00 70.88 99 MET A CA 1
ATOM 814 C C . MET A 1 99 ? -13.751 -0.507 13.318 1.00 70.88 99 MET A C 1
ATOM 816 O O . MET A 1 99 ? -14.842 -1.061 13.447 1.00 70.88 99 MET A O 1
ATOM 820 N N . LEU A 1 100 ? -13.208 0.241 14.287 1.00 59.03 100 LEU A N 1
ATOM 821 C CA . LEU A 1 100 ? -13.805 0.441 15.615 1.00 59.03 100 LEU A CA 1
ATOM 822 C C . LEU A 1 100 ? -15.095 1.274 15.550 1.00 59.03 100 LEU A C 1
ATOM 824 O O . LEU A 1 100 ? -16.092 0.957 16.194 1.00 59.03 100 LEU A O 1
ATOM 828 N N . SER A 1 101 ? -15.132 2.299 14.689 1.00 56.72 101 SER A N 1
ATOM 829 C CA . SER A 1 101 ? -16.326 3.140 14.479 1.00 56.72 101 SER A CA 1
ATOM 830 C C . SER A 1 101 ? -17.570 2.372 13.994 1.00 56.72 101 SER A C 1
ATOM 832 O O . SER A 1 101 ? -18.680 2.902 14.036 1.00 56.72 101 SER A O 1
ATOM 834 N N . ARG A 1 102 ? -17.419 1.113 13.563 1.00 56.97 102 ARG A N 1
ATOM 835 C CA . ARG A 1 102 ? -18.487 0.277 12.994 1.00 56.97 102 ARG A CA 1
ATOM 836 C C . ARG A 1 102 ? -18.979 -0.837 13.929 1.00 56.97 102 ARG A C 1
ATOM 838 O O . ARG A 1 102 ? -19.799 -1.654 13.514 1.00 56.97 102 ARG A O 1
ATOM 845 N N . GLU A 1 103 ? -18.532 -0.873 15.186 1.00 51.19 103 GLU A N 1
ATOM 846 C CA . GLU A 1 103 ? -18.805 -1.977 16.123 1.00 51.19 103 GLU A CA 1
ATOM 847 C C . GLU A 1 103 ? -20.255 -2.114 16.611 1.00 51.19 103 GLU A C 1
ATOM 849 O O . GLU A 1 103 ? -20.615 -3.175 17.117 1.00 51.19 103 GLU A O 1
ATOM 854 N N . LYS A 1 104 ? -21.122 -1.110 16.446 1.00 46.72 104 LYS A N 1
ATOM 855 C CA . LYS A 1 104 ? -22.370 -1.069 17.224 1.00 46.72 104 LYS A CA 1
ATOM 856 C C . LYS A 1 104 ? -23.454 -2.100 16.854 1.00 46.72 104 LYS A C 1
ATOM 858 O O . LYS A 1 104 ? -24.350 -2.243 17.666 1.00 46.72 104 LYS A O 1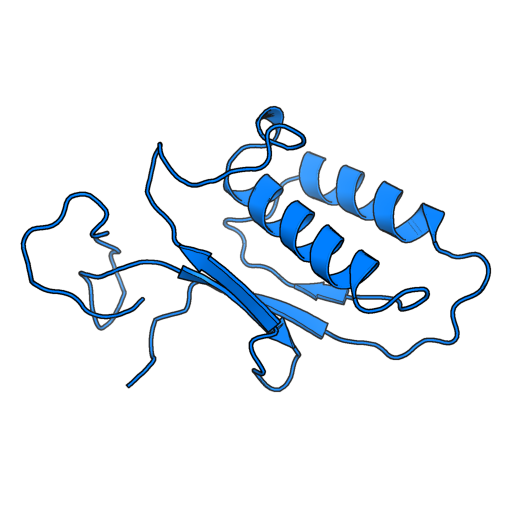
ATOM 863 N N . ASN A 1 105 ? -23.409 -2.819 15.716 1.00 42.09 105 ASN A N 1
ATOM 864 C CA . ASN A 1 105 ? -24.526 -3.708 15.293 1.00 42.09 105 ASN A CA 1
ATOM 865 C C . ASN A 1 105 ? -24.182 -4.907 14.359 1.00 42.09 105 ASN A C 1
ATOM 867 O O . ASN A 1 105 ? -25.047 -5.398 13.633 1.00 42.09 105 ASN A O 1
ATOM 871 N N . ALA A 1 106 ? -22.943 -5.407 14.308 1.00 45.12 106 ALA A N 1
ATOM 872 C CA . ALA A 1 106 ? -22.547 -6.404 13.294 1.00 45.12 106 ALA A CA 1
ATOM 873 C C . ALA A 1 106 ? -22.566 -7.871 13.788 1.00 45.12 106 ALA A C 1
ATOM 875 O O . ALA A 1 106 ? -21.682 -8.281 14.540 1.00 45.12 106 ALA A O 1
ATOM 876 N N . VAL A 1 107 ? -23.497 -8.693 13.276 1.00 34.56 107 VAL A N 1
ATOM 877 C CA . VAL A 1 107 ? -23.430 -10.172 13.331 1.00 34.56 107 VAL A CA 1
ATOM 878 C C . VAL A 1 107 ? -22.365 -10.657 12.331 1.00 34.56 107 VAL A C 1
ATOM 880 O O . VAL A 1 107 ? -22.497 -10.485 11.109 1.00 34.56 107 VAL A O 1
ATOM 883 N N . GLY A 1 108 ? -21.263 -11.188 12.868 1.00 34.34 108 GLY A N 1
ATOM 884 C CA . GLY A 1 108 ? -20.000 -11.406 12.161 1.00 34.34 108 GLY A CA 1
ATOM 885 C C . GLY A 1 108 ? -20.014 -12.576 11.176 1.00 34.34 108 GLY A C 1
ATOM 886 O O . GLY A 1 108 ? -20.342 -13.701 11.529 1.00 34.34 108 GLY A O 1
ATOM 887 N N . VAL A 1 109 ? -19.599 -12.304 9.938 1.00 32.47 109 VAL A N 1
ATOM 888 C CA . VAL A 1 109 ? -19.035 -13.305 9.024 1.00 32.47 109 VAL A CA 1
ATOM 889 C C . VAL A 1 109 ? -17.619 -12.829 8.750 1.00 32.47 109 VAL A C 1
ATOM 891 O O . VAL A 1 109 ? -17.441 -11.735 8.214 1.00 32.47 109 VAL A O 1
ATOM 894 N N . GLU A 1 110 ? -16.627 -13.609 9.165 1.00 41.03 110 GLU A N 1
ATOM 895 C CA . GLU A 1 110 ? -15.218 -13.273 8.987 1.00 41.03 110 GLU A CA 1
ATOM 896 C C . GLU A 1 110 ? -14.802 -13.526 7.540 1.00 41.03 110 GLU A C 1
ATOM 898 O O . GLU A 1 110 ? -14.687 -14.665 7.082 1.00 41.03 110 GLU A O 1
ATOM 903 N N . LEU A 1 111 ? -14.553 -12.449 6.802 1.00 40.06 111 LEU A N 1
ATOM 904 C CA . LEU A 1 111 ? -13.894 -12.537 5.508 1.00 40.06 111 LEU A CA 1
ATOM 905 C C . LEU A 1 111 ? -1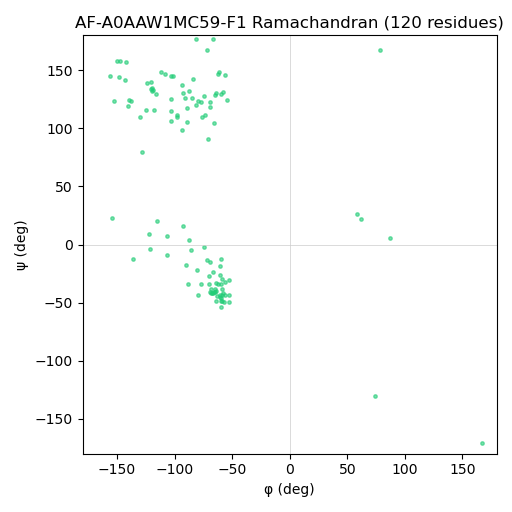2.442 -12.090 5.670 1.00 40.06 111 LEU A C 1
ATOM 907 O O . LEU A 1 111 ? -12.143 -10.904 5.829 1.00 40.06 111 LEU A O 1
ATOM 911 N N . VAL A 1 112 ? -11.545 -13.076 5.635 1.00 47.84 112 VAL A N 1
ATOM 912 C CA . VAL A 1 112 ? -10.099 -12.873 5.520 1.00 47.84 112 VAL A CA 1
ATOM 913 C C . VAL A 1 112 ? -9.818 -12.356 4.118 1.00 47.84 112 VAL A C 1
ATOM 915 O O . VAL A 1 112 ? -10.172 -13.029 3.146 1.00 47.84 112 VAL A O 1
ATOM 918 N N . HIS A 1 113 ? -9.192 -11.185 4.008 1.00 53.75 113 HIS A N 1
ATOM 919 C CA . HIS A 1 113 ? -8.784 -10.650 2.718 1.00 53.75 113 HIS A CA 1
ATOM 920 C C . HIS A 1 113 ? -7.285 -10.414 2.636 1.00 53.75 113 HIS A C 1
ATOM 922 O O . HIS A 1 113 ? -6.687 -9.943 3.599 1.00 53.75 113 HIS A O 1
ATOM 928 N N . THR A 1 114 ? -6.685 -10.722 1.484 1.00 55.00 114 THR A N 1
ATOM 929 C CA . THR A 1 114 ? -5.253 -10.509 1.264 1.00 55.00 114 THR A CA 1
ATOM 930 C C . THR A 1 114 ? -4.979 -9.487 0.175 1.00 55.00 114 THR A C 1
ATOM 932 O O . THR A 1 114 ? -5.483 -9.648 -0.937 1.00 55.00 114 THR A O 1
ATOM 935 N N . VAL A 1 115 ? -4.121 -8.505 0.475 1.00 55.19 115 VAL A N 1
ATOM 936 C CA . VAL A 1 115 ? -3.453 -7.682 -0.541 1.00 55.19 115 VAL A CA 1
ATOM 937 C C . VAL A 1 115 ? -2.150 -8.371 -0.928 1.00 55.19 115 VAL A C 1
ATOM 939 O O . VAL A 1 115 ? -1.193 -8.399 -0.155 1.00 55.19 115 VAL A O 1
ATOM 942 N N . LYS A 1 116 ? -2.116 -8.993 -2.112 1.00 55.00 116 LYS A N 1
ATOM 943 C CA . LYS A 1 116 ? -0.915 -9.680 -2.618 1.00 55.00 116 LYS A CA 1
ATOM 944 C C . LYS A 1 116 ? -0.335 -8.963 -3.823 1.00 55.00 116 LYS A C 1
ATOM 946 O O . LYS A 1 116 ? -1.053 -8.491 -4.703 1.00 55.00 116 LYS A O 1
ATOM 951 N N . ARG A 1 117 ? 0.992 -9.040 -3.953 1.00 54.12 117 ARG A N 1
ATOM 952 C CA . ARG A 1 117 ? 1.653 -8.951 -5.259 1.00 54.12 117 ARG A CA 1
ATOM 953 C C . ARG A 1 117 ? 1.347 -10.234 -6.030 1.00 54.12 117 ARG A C 1
ATOM 955 O O . ARG A 1 117 ? 2.084 -11.216 -5.907 1.00 54.12 117 ARG A O 1
ATOM 962 N N . TYR A 1 118 ? 0.271 -10.247 -6.814 1.00 51.53 118 TYR A N 1
ATOM 963 C CA . TYR A 1 118 ? 0.009 -11.376 -7.709 1.00 51.53 118 TYR A CA 1
ATOM 964 C C . TYR A 1 118 ? 1.219 -11.574 -8.631 1.00 51.53 118 TYR A C 1
ATOM 966 O O . TYR A 1 118 ? 1.867 -10.596 -9.010 1.00 51.53 118 TYR A O 1
ATOM 974 N N . SER A 1 119 ? 1.553 -12.808 -9.010 1.00 47.94 119 SER A N 1
ATOM 975 C CA . SER A 1 119 ? 2.584 -13.100 -10.026 1.00 47.94 119 SER A CA 1
ATOM 976 C C . SER A 1 119 ? 2.207 -14.180 -11.032 1.00 47.94 119 SER A C 1
ATOM 978 O O . SER A 1 119 ? 2.865 -14.220 -12.058 1.00 47.94 119 SER A O 1
ATOM 980 N N . ASN A 1 120 ? 1.139 -14.951 -10.810 1.00 38.34 120 ASN A N 1
ATOM 981 C CA . ASN A 1 120 ? 0.738 -16.021 -11.721 1.00 38.34 120 ASN A CA 1
ATOM 982 C C . ASN A 1 120 ? -0.758 -15.881 -12.038 1.00 38.34 120 ASN A C 1
ATOM 984 O O . ASN A 1 120 ? -1.599 -16.044 -11.157 1.00 38.34 120 ASN A O 1
ATOM 988 N N . LEU A 1 121 ? -1.055 -15.502 -13.274 1.00 39.38 121 LEU A N 1
ATOM 989 C CA . LEU A 1 121 ? -2.333 -15.679 -13.954 1.00 39.38 121 LEU A CA 1
ATOM 990 C C . LEU A 1 121 ? -1.922 -16.060 -15.375 1.00 39.38 121 LEU A C 1
ATOM 992 O O . LEU A 1 121 ? -1.156 -15.309 -15.988 1.00 39.38 121 LEU A O 1
ATOM 996 N N . ILE A 1 122 ? -2.436 -17.207 -15.822 1.00 34.09 122 ILE A N 1
ATOM 997 C CA . ILE A 1 122 ? -1.957 -18.081 -16.906 1.00 34.09 122 ILE A CA 1
ATOM 998 C C . ILE A 1 122 ? -0.881 -19.058 -16.425 1.00 34.09 122 ILE A C 1
ATOM 1000 O O . ILE A 1 122 ? 0.227 -18.609 -16.053 1.00 34.09 122 ILE A O 1
#

Solvent-accessible surface area (backbone atoms only — not comparable to full-atom values): 7265 Å² total; per-residue (Å²): 40,46,76,48,85,75,96,57,85,54,54,39,78,45,87,99,43,98,71,38,44,12,41,43,36,44,34,37,21,39,79,91,63,55,72,80,44,75,48,68,49,39,72,92,70,36,90,66,58,76,93,32,55,90,67,36,72,45,30,27,55,54,51,52,49,49,48,51,49,53,68,76,44,65,62,54,52,71,47,83,45,65,50,76,84,44,64,49,71,70,46,52,55,55,50,47,58,64,54,60,77,54,64,88,79,49,79,75,57,85,48,46,29,40,49,41,82,50,63,80,73,130

Nearest PDB structures (foldseek):
  6szh-assembly1_B  TM=4.845E-01  e=2.830E+00  Acinetobacter baumannii

Sequence (122 aa):
MVSYFGRHGCKQFIHNKPNRYGYKLWVGSNRVGYINWLEPYQGSSTNISETYSDLGVGAAVVLEYADVLCRRWQNKKFHLFFDNLFTSVPLIERLSEKMLSREKNAVGVELVHTVKRYSNLI

Radius of gyration: 15.53 Å; Cα contacts (8 Å, |Δi|>4): 182; chains: 1; bounding box: 38×31×42 Å

pLDDT: mean 79.94, std 16.85, range [32.47, 94.38]

Secondary structure (DSSP, 8-state):
-EE--S--TTPEE-TT-SS-EEE-EEEEEETT--EEEEEE--GGG----GGGGGGHHHHHHHHHHHHHHHHHSTT--EEEEE-TTT--HHHHHHHHHHHHTTGGG-----EEEEEEE-----

InterPro domains:
  IPR029526 PiggyBac transposable element-derived protein [PF13843] (1-98)
  IPR052638 PiggyBac transposable element-derived [PTHR47055] (1-98)

Foldseek 3Di:
DAADDDDDQQWAADPPAPRRIGWWKWFKAWPVRHTPDIFTDRDPPGDFPPVCVVVPDLLRVQVVVVVVCCVVPPQEAEDEDEDPVNDDPVSVVVVCVVRVVSPPDHPYDYTYIYTDRDRDDD

Mean predicted aligned error: 7.16 Å

Organism: Popillia japonica (NCBI:txid7064)